Protein AF-A0AAD5QBI1-F1 (afdb_monomer_lite)

Sequence (153 aa):
MKHKTRALSHPTPSTLSFKELQRLNAMKMEIFGFAGWLTSTVLYVLFIMWAYLPDSTLRAYGFTYLPSKHWAVAVPAMIVMSYLFSIVVYKALNLRWTPAFDSYATVWDNDSVFLDQEQAVDAHAGVATPPISDIPLPRVNRRLFGCRSPCSH

Structure (mmCIF, N/CA/C/O backbone):
data_AF-A0AAD5QBI1-F1
#
_entry.id   AF-A0AAD5QBI1-F1
#
loop_
_atom_site.group_PDB
_atom_site.id
_atom_site.type_symbol
_atom_site.label_atom_id
_atom_site.label_alt_id
_atom_site.label_comp_id
_atom_site.label_asym_id
_atom_site.label_entity_id
_atom_site.label_seq_id
_atom_site.pdbx_PDB_ins_code
_atom_site.Cartn_x
_atom_site.Cartn_y
_atom_site.Cartn_z
_atom_site.occupancy
_atom_site.B_iso_or_equiv
_atom_site.auth_seq_id
_atom_site.auth_comp_id
_atom_site.auth_asym_id
_atom_site.auth_atom_id
_atom_site.pdbx_PDB_model_num
ATOM 1 N N . MET A 1 1 ? 49.931 53.495 13.045 1.00 42.06 1 MET A N 1
ATOM 2 C CA . MET A 1 1 ? 48.786 52.724 13.582 1.00 42.06 1 MET A CA 1
ATOM 3 C C . MET A 1 1 ? 48.025 52.093 12.423 1.00 42.06 1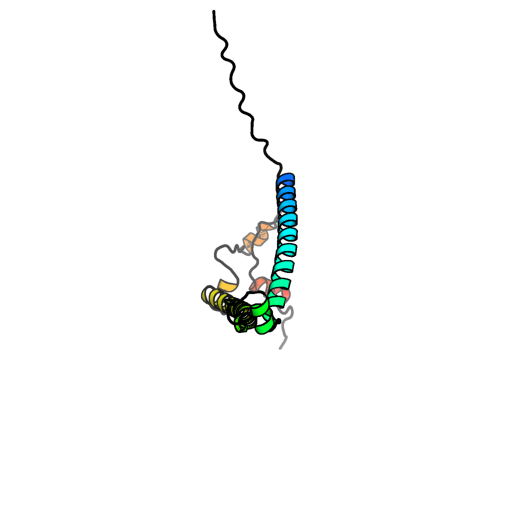 MET A C 1
ATOM 5 O O . MET A 1 1 ? 47.445 52.827 11.638 1.00 42.06 1 MET A O 1
ATOM 9 N N . LYS A 1 2 ? 48.066 50.765 12.259 1.00 42.66 2 LYS A N 1
ATOM 10 C CA . LYS A 1 2 ? 47.208 50.034 11.309 1.00 42.66 2 LYS A CA 1
ATOM 11 C C . LYS A 1 2 ? 46.400 49.016 12.113 1.00 42.66 2 LYS A C 1
ATOM 13 O O . LYS A 1 2 ? 46.981 48.114 12.710 1.00 42.66 2 LYS A O 1
ATOM 18 N N . HIS A 1 3 ? 45.086 49.218 12.187 1.00 46.69 3 HIS A N 1
ATOM 19 C CA . HIS A 1 3 ? 44.164 48.313 12.869 1.00 46.69 3 HIS A CA 1
ATOM 20 C C . HIS A 1 3 ? 44.079 46.989 12.103 1.00 46.69 3 HIS A C 1
ATOM 22 O O . HIS A 1 3 ? 43.783 46.969 10.910 1.00 46.69 3 HIS A O 1
ATOM 28 N N . LYS A 1 4 ? 44.358 45.880 12.795 1.00 51.81 4 LYS A N 1
ATOM 29 C CA . LYS A 1 4 ? 44.202 44.520 12.275 1.00 51.81 4 LYS A CA 1
ATOM 30 C C . LYS A 1 4 ? 42.775 44.060 12.564 1.00 51.81 4 LYS A C 1
ATOM 32 O O . LYS A 1 4 ? 42.469 43.643 13.678 1.00 51.81 4 LYS A O 1
ATOM 37 N N . THR A 1 5 ? 41.898 44.170 11.574 1.00 58.62 5 THR A N 1
ATOM 38 C CA . THR A 1 5 ? 40.524 43.661 11.639 1.00 58.62 5 THR A CA 1
ATOM 39 C C . THR A 1 5 ? 40.562 42.131 11.665 1.00 58.62 5 THR A C 1
ATOM 41 O O . THR A 1 5 ? 41.054 41.496 10.733 1.00 58.62 5 THR A O 1
ATOM 44 N N . ARG A 1 6 ? 40.102 41.528 12.765 1.00 55.28 6 ARG A N 1
ATOM 45 C CA . ARG A 1 6 ? 40.025 40.072 12.948 1.00 55.28 6 ARG A CA 1
ATOM 46 C C . ARG A 1 6 ? 38.817 39.553 12.164 1.00 55.28 6 ARG A C 1
ATOM 48 O O . ARG A 1 6 ? 37.687 39.873 12.513 1.00 55.28 6 ARG A O 1
ATOM 55 N N . ALA A 1 7 ? 39.060 38.794 11.097 1.00 57.91 7 ALA A N 1
ATOM 56 C CA . ALA A 1 7 ? 38.004 38.150 10.322 1.00 57.91 7 ALA A CA 1
ATOM 57 C C . ALA A 1 7 ? 37.248 37.131 11.195 1.00 57.91 7 ALA A C 1
ATOM 59 O O . ALA A 1 7 ? 37.865 36.307 11.873 1.00 57.91 7 ALA A O 1
ATOM 60 N N . LEU A 1 8 ? 35.917 37.221 11.189 1.00 53.59 8 LEU A N 1
ATOM 61 C CA . LEU A 1 8 ? 35.012 36.292 11.858 1.00 53.59 8 LEU A CA 1
ATOM 62 C C . LEU A 1 8 ? 35.053 34.962 11.088 1.00 53.59 8 LEU A C 1
ATOM 64 O O . LEU A 1 8 ? 34.621 34.896 9.938 1.00 53.59 8 LEU A O 1
ATOM 68 N N . SER A 1 9 ? 35.618 33.910 11.678 1.00 58.38 9 SER A N 1
ATOM 69 C CA . SER A 1 9 ? 35.606 32.577 11.073 1.00 58.38 9 SER A CA 1
ATOM 70 C C . SER 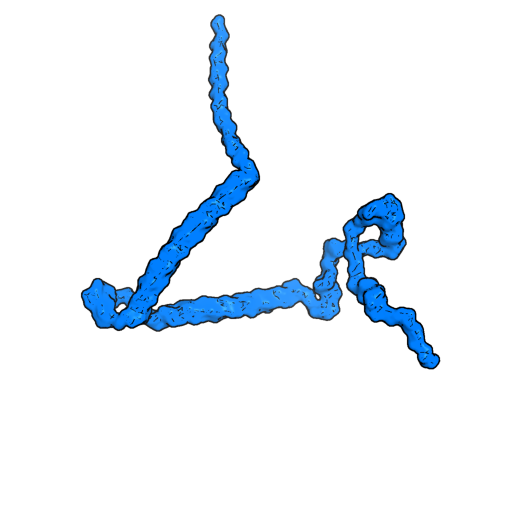A 1 9 ? 34.179 32.032 11.105 1.00 58.38 9 SER A C 1
ATOM 72 O O . SER A 1 9 ? 33.671 31.702 12.177 1.00 58.38 9 SER A O 1
ATOM 74 N N . HIS A 1 10 ? 33.529 31.955 9.946 1.00 62.47 10 HIS A N 1
ATOM 75 C CA . HIS A 1 10 ? 32.255 31.256 9.814 1.00 62.47 10 HIS A CA 1
ATOM 76 C C . HIS A 1 10 ? 32.464 29.764 10.133 1.00 62.47 10 HIS A C 1
ATOM 78 O O . HIS A 1 10 ? 33.358 29.154 9.541 1.00 62.47 10 HIS A O 1
ATOM 84 N N . PRO A 1 11 ? 31.677 29.154 11.037 1.00 62.69 11 PRO A N 1
ATOM 85 C CA . PRO A 1 11 ? 31.710 27.711 11.227 1.00 62.69 11 PRO A CA 1
ATOM 86 C C . PRO A 1 11 ? 31.238 27.038 9.935 1.00 62.69 11 PRO A C 1
ATOM 88 O O . PRO A 1 11 ? 30.115 27.257 9.479 1.00 62.69 11 PRO A O 1
ATOM 91 N N . THR A 1 12 ? 32.116 26.255 9.312 1.00 62.31 12 THR A N 1
ATOM 92 C CA . THR A 1 12 ? 31.771 25.419 8.160 1.00 62.31 12 THR A CA 1
ATOM 93 C C . THR A 1 12 ? 30.785 24.348 8.637 1.00 62.31 12 THR A C 1
ATOM 95 O O . THR A 1 12 ? 31.101 23.654 9.607 1.00 62.31 12 THR A O 1
ATOM 98 N N . PRO A 1 13 ? 29.596 24.199 8.026 1.00 63.75 13 PRO A N 1
ATOM 99 C CA . PRO A 1 13 ? 28.692 23.118 8.393 1.00 63.75 13 PRO A CA 1
ATOM 100 C C . PRO A 1 13 ? 29.395 21.787 8.116 1.00 63.75 13 PRO A C 1
ATOM 102 O O . PRO A 1 13 ? 29.876 21.552 7.008 1.00 63.75 13 PRO A O 1
ATOM 105 N N . SER A 1 14 ? 29.492 20.933 9.134 1.00 71.88 14 SER A N 1
ATOM 106 C CA . SER A 1 14 ? 30.031 19.584 8.995 1.00 71.88 14 SER A CA 1
ATOM 107 C C . SER A 1 14 ? 29.169 18.803 8.003 1.00 71.88 14 SER A C 1
ATOM 109 O O . SER A 1 14 ? 28.009 18.486 8.266 1.00 71.88 14 SER A O 1
ATOM 111 N N . THR A 1 15 ? 29.725 18.513 6.830 1.00 76.75 15 THR A N 1
ATOM 112 C CA . THR A 1 15 ? 29.101 17.662 5.820 1.00 76.75 15 THR A CA 1
ATOM 113 C C . THR A 1 15 ? 29.067 16.226 6.340 1.00 76.75 15 THR A C 1
ATOM 115 O O . THR A 1 15 ? 30.078 15.527 6.347 1.00 76.75 15 THR A O 1
ATOM 118 N N . LEU A 1 16 ? 27.899 15.791 6.823 1.00 78.75 16 LEU A N 1
ATOM 119 C CA . LEU A 1 16 ? 27.667 14.409 7.253 1.00 78.75 16 LEU A CA 1
ATOM 120 C C . LEU A 1 16 ? 27.980 13.441 6.103 1.00 78.75 16 LEU A C 1
ATOM 122 O O . LEU A 1 16 ? 27.522 13.632 4.974 1.00 78.75 16 LEU A O 1
ATOM 126 N N . SER A 1 17 ? 28.740 12.383 6.392 1.00 90.50 17 SER A N 1
ATOM 127 C CA . SER A 1 17 ? 29.075 11.352 5.402 1.00 90.50 17 SER A CA 1
ATOM 128 C C . SER A 1 17 ? 27.825 10.574 4.973 1.00 90.50 17 SER A C 1
ATOM 130 O O . SER A 1 17 ? 26.915 10.362 5.775 1.00 90.50 17 SER A O 1
ATOM 132 N N . PHE A 1 18 ? 27.787 10.067 3.734 1.00 88.56 18 PHE A N 1
ATOM 133 C CA . PHE A 1 18 ? 26.673 9.256 3.213 1.00 88.56 18 PHE A CA 1
ATOM 134 C C . PHE A 1 18 ? 26.277 8.109 4.162 1.00 88.56 18 PHE A C 1
ATOM 136 O O . PHE A 1 18 ? 25.096 7.867 4.405 1.00 88.56 18 PHE A O 1
ATOM 143 N N . LYS A 1 19 ? 27.267 7.448 4.778 1.00 90.94 19 LYS A N 1
ATOM 144 C CA . LYS A 1 19 ? 27.036 6.365 5.748 1.00 90.94 19 LYS A CA 1
ATOM 145 C C . LYS A 1 19 ? 26.344 6.854 7.021 1.00 90.94 19 LYS A C 1
ATOM 147 O O . LYS A 1 19 ? 25.531 6.130 7.591 1.00 90.94 19 LYS A O 1
ATOM 152 N N . GLU A 1 20 ? 26.658 8.065 7.466 1.00 92.00 20 GLU A N 1
ATOM 153 C CA . GLU A 1 20 ? 26.012 8.682 8.624 1.00 92.00 20 GLU A CA 1
ATOM 154 C C . GLU A 1 20 ? 24.591 9.126 8.295 1.00 92.00 20 GLU A C 1
ATOM 156 O O . GLU A 1 20 ? 23.694 8.868 9.090 1.00 92.00 20 GLU A O 1
ATOM 161 N N . LEU A 1 21 ? 24.349 9.681 7.103 1.00 90.12 21 LEU A N 1
ATOM 162 C CA . LEU A 1 21 ? 22.996 9.991 6.628 1.00 90.12 21 LEU A CA 1
ATOM 163 C C . LEU A 1 21 ? 22.127 8.733 6.552 1.00 90.12 21 LEU A C 1
ATOM 165 O O . LEU A 1 21 ? 20.989 8.737 7.019 1.00 90.12 21 LEU A O 1
ATOM 169 N N . GLN A 1 22 ? 22.672 7.638 6.022 1.00 92.38 22 GLN A N 1
ATOM 170 C CA . GLN A 1 22 ? 21.951 6.373 5.928 1.00 92.38 22 GLN A CA 1
ATOM 171 C C . GLN A 1 22 ? 21.630 5.800 7.316 1.00 92.38 22 GLN A C 1
ATOM 173 O O . GLN A 1 22 ? 20.507 5.361 7.548 1.00 92.38 22 GLN A O 1
ATOM 178 N N . ARG A 1 23 ? 22.578 5.857 8.263 1.00 92.62 23 ARG A N 1
ATOM 179 C CA . ARG A 1 23 ? 22.354 5.454 9.664 1.00 92.62 23 ARG A CA 1
ATOM 180 C C . ARG A 1 23 ? 21.336 6.340 10.370 1.00 92.62 23 ARG A C 1
ATOM 182 O O . ARG A 1 23 ? 20.493 5.829 11.097 1.00 92.62 23 ARG A O 1
ATOM 189 N N . LEU A 1 24 ? 21.394 7.647 10.138 1.00 91.69 24 LEU A N 1
ATOM 190 C CA . LEU A 1 24 ? 20.455 8.601 10.711 1.00 91.69 24 LEU A CA 1
ATOM 191 C C . LEU A 1 24 ? 19.037 8.346 10.191 1.00 91.69 24 LEU A C 1
ATOM 193 O O . LEU A 1 24 ? 18.089 8.352 10.970 1.00 91.69 24 LEU A O 1
ATOM 197 N N . ASN A 1 25 ? 18.890 8.093 8.890 1.00 92.44 25 ASN A N 1
ATOM 198 C CA . ASN A 1 25 ? 17.605 7.741 8.295 1.00 92.44 25 ASN A CA 1
ATOM 199 C C . ASN A 1 25 ? 17.096 6.400 8.831 1.00 92.44 25 ASN A C 1
ATOM 201 O O . ASN A 1 25 ? 15.936 6.325 9.219 1.00 92.44 25 ASN A O 1
ATOM 205 N N . ALA A 1 26 ? 17.951 5.380 8.930 1.00 92.44 26 ALA A N 1
ATOM 206 C CA . ALA A 1 26 ? 17.583 4.088 9.507 1.00 92.44 26 ALA A CA 1
ATOM 207 C C . ALA A 1 26 ? 17.085 4.231 10.955 1.00 92.44 26 ALA A C 1
ATOM 209 O O . ALA A 1 26 ? 15.968 3.824 11.259 1.00 92.44 26 ALA A O 1
ATOM 210 N N . MET A 1 27 ? 17.846 4.920 11.812 1.00 93.50 27 MET A N 1
ATOM 211 C CA . MET A 1 27 ? 17.463 5.179 13.203 1.00 93.50 27 MET A CA 1
ATOM 212 C C . MET A 1 27 ? 16.131 5.937 13.303 1.00 93.50 27 MET A C 1
ATOM 214 O O . MET A 1 27 ? 15.275 5.592 14.115 1.00 93.50 27 MET A O 1
ATOM 218 N N . LYS A 1 28 ? 15.923 6.966 12.469 1.00 92.31 28 LYS A N 1
ATOM 219 C CA . LYS A 1 28 ? 14.649 7.700 12.423 1.00 92.31 28 LYS A CA 1
ATOM 220 C C . LYS A 1 28 ? 13.491 6.772 12.064 1.00 92.31 28 LYS A C 1
ATOM 222 O O . LYS A 1 28 ? 12.476 6.784 12.755 1.00 92.31 28 LYS A O 1
ATOM 227 N N . MET A 1 29 ? 13.644 5.967 11.013 1.00 94.19 29 MET A N 1
ATOM 228 C CA . MET A 1 29 ? 12.613 5.025 10.573 1.00 94.19 29 MET A CA 1
ATOM 229 C C . MET A 1 29 ? 12.280 3.992 11.655 1.00 94.19 29 MET A C 1
ATOM 231 O O . MET A 1 29 ? 11.106 3.693 11.850 1.00 94.19 29 MET A O 1
ATOM 235 N N . GLU A 1 30 ? 13.274 3.499 12.398 1.00 95.06 30 GLU A N 1
ATOM 236 C CA . GLU A 1 30 ? 13.066 2.572 13.519 1.00 95.06 30 GLU A CA 1
ATOM 237 C C . GLU A 1 30 ? 12.229 3.201 14.641 1.00 95.06 30 GLU A C 1
ATOM 239 O O . GLU A 1 30 ? 11.261 2.600 15.109 1.00 95.06 30 GLU A O 1
ATOM 244 N N . ILE A 1 31 ? 12.548 4.436 15.035 1.00 96.12 31 ILE A N 1
ATOM 245 C CA . ILE A 1 31 ? 11.837 5.146 16.109 1.00 96.12 31 ILE A CA 1
ATOM 246 C C . ILE A 1 31 ? 10.396 5.458 15.698 1.00 96.12 31 ILE A C 1
ATOM 248 O O . ILE A 1 31 ? 9.468 5.206 16.468 1.00 96.12 31 ILE A O 1
ATOM 252 N N . PHE A 1 32 ? 10.187 5.971 14.482 1.00 96.19 32 PHE A N 1
ATOM 253 C CA . PHE A 1 32 ? 8.840 6.240 13.973 1.00 96.19 32 PHE A CA 1
ATOM 254 C C . PHE A 1 32 ? 8.042 4.955 13.757 1.00 96.19 32 PHE A C 1
ATOM 256 O O . PHE A 1 32 ? 6.845 4.936 14.034 1.00 96.19 32 PHE A O 1
ATOM 263 N N . GLY A 1 33 ? 8.694 3.873 13.327 1.00 95.94 33 GLY A N 1
ATOM 264 C CA . GLY A 1 33 ? 8.081 2.555 13.207 1.00 95.94 33 GLY A CA 1
ATOM 265 C C . GLY A 1 33 ? 7.594 2.028 14.555 1.00 95.94 33 GLY A C 1
ATOM 266 O O . GLY A 1 33 ? 6.435 1.633 14.673 1.00 95.94 33 GLY A O 1
ATOM 267 N N . PHE A 1 34 ? 8.432 2.093 15.594 1.00 95.88 34 PHE A N 1
ATOM 268 C CA . PHE A 1 34 ? 8.060 1.667 16.946 1.00 95.88 34 PHE A CA 1
ATOM 269 C C . PHE A 1 34 ? 6.944 2.531 17.546 1.00 95.88 34 PHE A C 1
ATOM 271 O O . PHE A 1 34 ? 5.950 2.004 18.049 1.00 95.88 34 PHE A O 1
ATOM 278 N N . ALA A 1 35 ? 7.067 3.858 17.451 1.00 97.25 35 ALA A N 1
ATOM 279 C CA . ALA A 1 35 ? 6.043 4.781 17.935 1.00 97.25 35 ALA A CA 1
ATOM 280 C C . ALA A 1 35 ? 4.710 4.584 17.195 1.00 97.25 35 ALA A C 1
ATOM 282 O O . ALA A 1 35 ? 3.646 4.560 17.817 1.00 97.25 35 ALA A O 1
ATOM 283 N N . GLY A 1 36 ? 4.769 4.389 15.875 1.00 96.88 36 GLY A N 1
ATOM 284 C CA . GLY A 1 36 ? 3.616 4.086 15.035 1.00 96.88 36 GLY A CA 1
ATOM 285 C C . GLY A 1 36 ? 2.963 2.759 15.409 1.00 96.88 36 GLY A C 1
ATOM 286 O O . GLY A 1 36 ? 1.742 2.707 15.536 1.00 96.88 36 GLY A O 1
ATOM 287 N N . TRP A 1 37 ? 3.747 1.709 15.660 1.00 97.56 37 TRP A N 1
ATOM 288 C CA . TRP A 1 37 ? 3.244 0.410 16.111 1.00 97.56 37 TRP A CA 1
ATOM 289 C C . TRP A 1 37 ? 2.530 0.503 17.464 1.00 97.56 37 TRP A C 1
ATOM 291 O O . TRP A 1 37 ? 1.403 0.018 17.594 1.00 97.56 37 TRP A O 1
ATOM 301 N N . LEU A 1 38 ? 3.130 1.176 18.450 1.00 97.88 38 LEU A N 1
ATOM 302 C CA . LEU A 1 38 ? 2.524 1.350 19.771 1.00 97.88 38 LEU A CA 1
ATOM 303 C C . LEU A 1 38 ? 1.223 2.160 19.681 1.00 97.88 38 LEU A C 1
ATOM 305 O O . LEU A 1 38 ? 0.189 1.741 20.200 1.00 97.88 38 LEU A O 1
ATOM 309 N N . THR A 1 39 ? 1.256 3.280 18.955 1.00 97.88 39 THR A N 1
ATOM 310 C CA . THR A 1 39 ? 0.086 4.147 18.746 1.00 97.88 39 THR A CA 1
ATOM 311 C C . THR A 1 39 ? -1.031 3.401 18.018 1.00 97.88 39 THR A C 1
ATOM 313 O O . THR A 1 39 ? -2.181 3.438 18.449 1.00 97.88 39 THR A O 1
ATOM 316 N N . SER A 1 40 ? -0.697 2.663 16.956 1.00 96.94 40 SER A N 1
ATOM 317 C CA . SER A 1 40 ? -1.664 1.864 16.194 1.00 96.94 40 SER A CA 1
ATOM 318 C C . SER A 1 40 ? -2.283 0.769 17.054 1.00 96.94 40 SER A C 1
ATOM 320 O O . SER A 1 40 ? -3.487 0.553 16.983 1.00 96.94 40 SER A O 1
ATOM 322 N N . THR A 1 41 ? -1.490 0.118 17.907 1.00 97.19 41 THR A N 1
ATOM 323 C CA . THR A 1 41 ? -1.976 -0.930 18.813 1.00 97.19 41 THR A CA 1
ATOM 324 C C . THR A 1 41 ? -2.966 -0.365 19.830 1.00 97.19 41 THR A C 1
ATOM 326 O O . THR A 1 41 ? -4.050 -0.919 19.999 1.00 97.19 41 THR A O 1
ATOM 329 N N . VAL A 1 42 ? -2.645 0.765 20.467 1.00 97.75 42 VAL A N 1
ATOM 330 C CA . VAL A 1 42 ? -3.545 1.420 21.430 1.00 97.75 42 VAL A CA 1
ATOM 331 C C . VAL A 1 42 ? -4.843 1.864 20.753 1.00 97.75 42 VAL A C 1
ATOM 333 O O . VAL A 1 42 ? -5.927 1.558 21.247 1.00 97.75 42 VAL A O 1
ATOM 336 N N . LEU A 1 43 ? -4.752 2.530 19.598 1.00 95.75 43 LEU A N 1
ATOM 337 C CA . LEU A 1 43 ? -5.927 2.957 18.835 1.00 95.75 43 LEU A CA 1
ATOM 338 C C . LEU A 1 43 ? -6.782 1.771 18.384 1.00 95.75 43 LEU A C 1
ATOM 340 O O . LEU A 1 43 ? -8.005 1.840 18.465 1.00 95.75 43 LEU A O 1
ATOM 344 N N . TYR A 1 44 ? -6.157 0.677 17.951 1.00 93.56 44 TYR A N 1
ATOM 345 C CA . TYR A 1 44 ? -6.857 -0.537 17.548 1.00 93.56 44 TYR A CA 1
ATOM 346 C C . TYR A 1 44 ? -7.624 -1.164 18.714 1.00 93.56 44 TYR A C 1
ATOM 348 O O . TYR A 1 44 ? -8.797 -1.498 18.572 1.00 93.56 44 TYR A O 1
ATOM 356 N N . VAL A 1 45 ? -7.005 -1.263 19.891 1.00 95.81 45 VAL A N 1
ATOM 357 C CA . VAL A 1 45 ? -7.669 -1.776 21.095 1.00 95.81 45 VAL A CA 1
ATOM 358 C C . VAL A 1 45 ? -8.863 -0.897 21.480 1.00 95.81 45 VAL A C 1
ATOM 360 O O . VAL A 1 45 ? -9.951 -1.423 21.714 1.00 95.81 45 VAL A O 1
ATOM 363 N N . LEU A 1 46 ? -8.702 0.430 21.477 1.00 92.44 46 LEU A N 1
ATOM 364 C CA . LEU A 1 46 ? -9.796 1.370 21.747 1.00 92.44 46 LEU A CA 1
ATOM 365 C C . LEU A 1 46 ? -10.921 1.264 20.708 1.00 92.44 46 LEU A C 1
ATOM 367 O O . LEU A 1 46 ? -12.098 1.298 21.067 1.00 92.44 46 LEU A O 1
ATOM 371 N N . PHE A 1 47 ? -10.572 1.092 19.433 1.00 91.12 47 PHE A N 1
ATOM 372 C CA . PHE A 1 47 ? -11.531 0.896 18.349 1.00 91.12 47 PHE A CA 1
ATOM 373 C C . PHE A 1 47 ? -12.349 -0.386 18.536 1.00 91.12 47 PHE A C 1
ATOM 375 O O . PHE A 1 47 ? -13.572 -0.349 18.424 1.00 91.12 47 PHE A O 1
ATOM 382 N N . ILE A 1 48 ? -11.699 -1.504 18.872 1.00 91.88 48 ILE A N 1
ATOM 383 C CA . ILE A 1 48 ? -12.372 -2.779 19.150 1.00 91.88 48 ILE A CA 1
ATOM 384 C C . ILE A 1 48 ? -13.268 -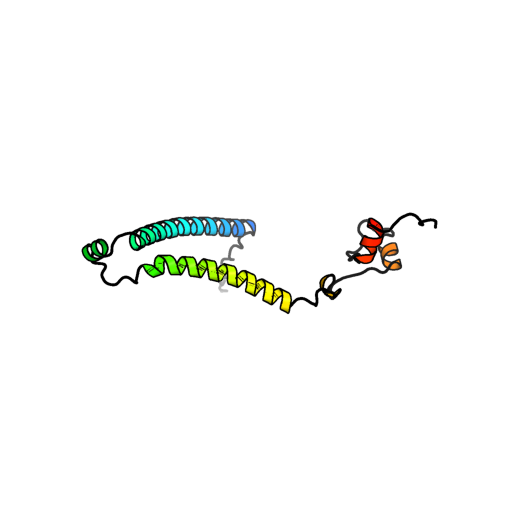2.650 20.386 1.00 91.88 48 ILE A C 1
ATOM 386 O O . ILE A 1 48 ? -14.431 -3.046 20.335 1.00 91.88 48 ILE A O 1
ATOM 390 N N . MET A 1 49 ? -12.786 -2.038 21.471 1.00 90.88 49 MET A N 1
ATOM 391 C CA . MET A 1 49 ? -13.622 -1.776 22.648 1.00 90.88 49 MET A CA 1
ATOM 392 C C . MET A 1 49 ? -14.878 -0.988 22.265 1.00 90.88 49 MET A C 1
ATOM 394 O O . MET A 1 49 ? -15.984 -1.410 22.583 1.00 90.88 49 MET A O 1
ATOM 398 N N . TRP A 1 50 ? -14.733 0.110 21.525 1.00 90.50 50 TRP A N 1
ATOM 399 C CA . TRP A 1 50 ? -15.869 0.899 21.056 1.00 90.50 50 TRP A CA 1
ATOM 400 C C . TRP A 1 50 ? -16.831 0.105 20.153 1.00 90.50 50 TRP A C 1
ATOM 402 O O . TRP A 1 50 ? -18.049 0.203 20.316 1.00 90.50 50 TRP A O 1
ATOM 412 N N . ALA A 1 51 ? -16.304 -0.693 19.221 1.00 91.06 51 ALA A N 1
ATOM 413 C CA . ALA A 1 51 ? -17.103 -1.439 18.253 1.00 91.06 51 ALA A CA 1
ATOM 414 C C . ALA A 1 51 ? -17.952 -2.544 18.906 1.00 91.06 51 ALA A C 1
ATOM 416 O O . ALA A 1 51 ? -19.099 -2.743 18.503 1.00 91.06 51 ALA A O 1
ATOM 417 N N . TYR A 1 52 ? -17.415 -3.241 19.916 1.00 89.75 52 TYR A N 1
ATOM 418 C CA . TYR A 1 52 ? -18.070 -4.401 20.534 1.00 89.75 52 TYR A CA 1
ATOM 419 C C . TYR A 1 52 ? -18.812 -4.102 21.843 1.00 89.75 52 TYR A C 1
ATOM 421 O O . TYR A 1 52 ? -19.753 -4.826 22.170 1.00 89.75 52 TYR A O 1
ATOM 429 N N . LEU A 1 53 ? -18.444 -3.069 22.610 1.00 89.94 53 LEU A N 1
ATOM 430 C CA . LEU A 1 53 ? -19.175 -2.739 23.841 1.00 89.94 53 LEU A CA 1
ATOM 431 C C . LEU A 1 53 ? -20.595 -2.261 23.510 1.00 89.94 53 LEU A C 1
ATOM 433 O O . LEU A 1 53 ? -20.745 -1.434 22.617 1.00 89.94 53 LEU A O 1
ATOM 437 N N . PRO A 1 54 ? -21.644 -2.684 24.235 1.00 87.56 54 PRO A N 1
ATOM 438 C CA . PRO A 1 54 ? -23.018 -2.247 23.982 1.00 87.56 54 PRO A CA 1
ATOM 439 C C . PRO A 1 54 ? -23.224 -0.757 24.303 1.00 87.56 54 PRO A C 1
ATOM 441 O O . PRO A 1 54 ? -22.557 -0.189 25.168 1.00 87.56 54 PRO A O 1
ATOM 444 N N . ASP A 1 55 ? -24.177 -0.114 23.616 1.00 86.19 55 ASP A N 1
ATOM 445 C CA . ASP A 1 55 ? -24.413 1.338 23.744 1.00 86.19 55 ASP A CA 1
ATOM 446 C C . ASP A 1 55 ? -24.833 1.752 25.159 1.00 86.19 55 ASP A C 1
ATOM 448 O O . ASP A 1 55 ? -24.541 2.866 25.587 1.00 86.19 55 ASP A O 1
ATOM 452 N N . SER A 1 56 ? -25.500 0.863 25.898 1.00 85.88 56 SER A N 1
ATOM 453 C CA . SER A 1 56 ? -25.884 1.091 27.295 1.00 85.88 56 SER A CA 1
ATOM 454 C C . SER A 1 56 ? -24.666 1.334 28.185 1.00 85.88 56 SER A C 1
ATOM 456 O O . SER A 1 56 ? -24.654 2.291 28.958 1.00 85.88 56 SER A O 1
ATOM 458 N N . THR A 1 57 ? -23.618 0.522 28.030 1.00 86.88 57 THR A N 1
ATOM 459 C CA . THR A 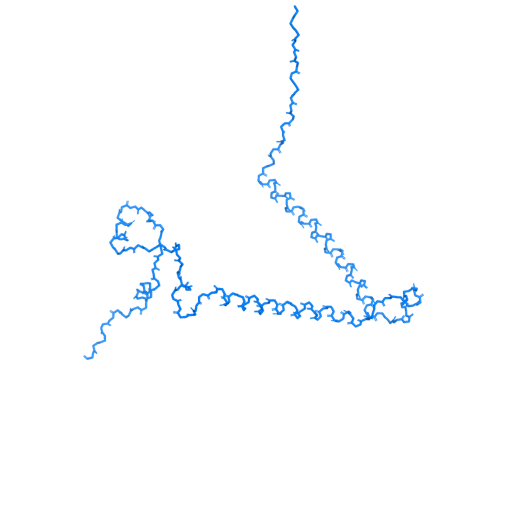1 57 ? -22.362 0.666 28.772 1.00 86.88 57 THR A CA 1
ATOM 460 C C . THR A 1 57 ? -21.655 1.964 28.396 1.00 86.88 57 THR A C 1
ATOM 462 O O . THR A 1 57 ? -21.228 2.699 29.280 1.00 86.88 57 THR A O 1
ATOM 465 N N . LEU A 1 58 ? -21.583 2.306 27.105 1.00 87.44 58 LEU A N 1
ATOM 466 C CA . LEU A 1 58 ? -20.956 3.560 26.663 1.00 87.44 58 LEU A CA 1
ATOM 467 C C . LEU A 1 58 ? -21.674 4.790 27.224 1.00 87.44 58 LEU A C 1
ATOM 469 O O . LEU A 1 58 ? -21.025 5.712 27.719 1.00 87.44 58 LEU A O 1
ATOM 473 N N . ARG A 1 59 ? -23.011 4.781 27.206 1.00 87.12 59 ARG A N 1
ATOM 474 C CA . ARG A 1 59 ? -23.830 5.857 27.777 1.00 87.12 59 ARG A CA 1
ATOM 475 C C . ARG A 1 59 ? -23.621 5.997 29.283 1.00 87.12 59 ARG A C 1
ATOM 477 O O . ARG A 1 59 ? -23.577 7.125 29.761 1.00 87.12 59 ARG A O 1
ATOM 484 N N . ALA A 1 60 ? -23.437 4.893 30.013 1.00 89.38 60 ALA A N 1
ATOM 485 C CA . ALA A 1 60 ? -23.133 4.924 31.446 1.00 89.38 60 ALA A CA 1
ATOM 486 C C . ALA A 1 60 ? -21.782 5.598 31.754 1.00 89.38 60 ALA A C 1
ATOM 488 O O . ALA A 1 60 ? -21.663 6.294 32.757 1.00 89.38 60 ALA A O 1
ATOM 489 N N . TYR A 1 61 ? -20.793 5.462 30.865 1.00 88.12 61 TYR A N 1
ATOM 490 C CA . TYR A 1 61 ? -19.509 6.173 30.949 1.00 88.12 61 TYR A CA 1
ATOM 491 C C . TYR A 1 61 ? -19.557 7.621 30.420 1.00 88.12 61 TYR A C 1
ATOM 493 O O . TYR A 1 61 ? -18.536 8.303 30.420 1.00 88.12 61 TYR A O 1
ATOM 501 N N . GLY A 1 62 ? -20.722 8.110 29.977 1.00 87.50 62 GLY A N 1
ATOM 502 C CA . GLY A 1 62 ? -20.899 9.477 29.470 1.00 87.50 62 GLY A CA 1
ATOM 503 C C . GLY A 1 62 ? -20.651 9.649 27.967 1.00 87.50 62 GLY A C 1
ATOM 504 O O . GLY A 1 62 ? -20.701 10.768 27.460 1.00 87.50 62 GLY A O 1
ATOM 505 N N . PHE A 1 63 ? -20.433 8.564 27.221 1.00 84.00 63 PHE A N 1
ATOM 506 C CA . PHE A 1 63 ? -20.244 8.601 25.771 1.00 84.00 63 PHE A CA 1
ATOM 507 C C . PHE A 1 63 ? -21.589 8.520 25.033 1.00 84.00 63 PHE A C 1
ATOM 509 O O . PHE A 1 63 ? -22.059 7.441 24.675 1.00 84.00 63 PHE A O 1
ATOM 516 N N . THR A 1 64 ? -22.228 9.669 24.803 1.00 81.88 64 THR A N 1
ATOM 517 C CA . THR A 1 64 ? -23.588 9.748 24.229 1.00 81.88 64 THR A CA 1
ATOM 518 C C . THR A 1 64 ? -23.647 10.099 22.739 1.00 81.88 64 THR A C 1
ATOM 520 O O . THR A 1 64 ? -24.663 9.818 22.107 1.00 81.88 64 THR A O 1
ATOM 523 N N . TYR A 1 65 ? -22.575 10.655 22.163 1.00 81.62 65 TYR A N 1
ATOM 524 C CA . TYR A 1 65 ? -22.560 11.205 20.795 1.00 81.62 65 TYR A CA 1
ATOM 525 C C . TYR A 1 65 ? -21.535 10.542 19.856 1.00 81.62 65 TYR A C 1
ATOM 527 O O . TYR A 1 65 ? -20.990 11.201 18.971 1.00 81.62 65 TYR A O 1
ATOM 535 N N . LEU A 1 66 ? -21.236 9.249 20.034 1.00 84.06 66 LEU A N 1
ATOM 536 C CA . LEU A 1 66 ? -20.387 8.539 19.069 1.00 84.06 66 LEU A CA 1
ATOM 537 C C . LEU A 1 66 ? -21.139 8.196 17.773 1.00 84.06 66 LEU A C 1
ATOM 539 O O . LEU A 1 66 ? -22.361 8.025 17.793 1.00 84.06 66 LEU A O 1
ATOM 543 N N . PRO A 1 67 ? -20.418 8.086 16.639 1.00 85.00 67 PRO A N 1
ATOM 544 C CA . PRO A 1 67 ? -21.015 7.680 15.374 1.00 85.00 67 PRO A CA 1
ATOM 545 C C . PRO A 1 67 ? -21.624 6.276 15.475 1.00 85.00 67 PRO A C 1
ATOM 547 O O . PRO A 1 67 ? -21.265 5.479 16.339 1.00 85.00 67 PRO A O 1
ATOM 550 N N . SER A 1 68 ? -22.545 5.947 14.568 1.00 87.25 68 SER A N 1
ATOM 551 C CA . SER A 1 68 ? -23.159 4.615 14.548 1.00 87.25 68 SER A CA 1
ATOM 552 C C . SER A 1 68 ? -22.116 3.514 14.303 1.00 87.25 68 SER A C 1
ATOM 554 O O . SER A 1 68 ? -21.308 3.596 13.371 1.00 87.25 68 SER A O 1
ATOM 556 N N . LYS A 1 69 ? -22.184 2.434 15.090 1.00 89.38 69 LYS A N 1
ATOM 557 C CA . LYS A 1 69 ? -21.254 1.290 15.051 1.00 89.38 69 LYS A CA 1
ATOM 558 C C . LYS A 1 69 ? -21.147 0.585 13.708 1.00 89.38 69 LYS A C 1
ATOM 560 O O . LYS A 1 69 ? -20.145 -0.074 13.461 1.00 89.38 69 LYS A O 1
ATOM 565 N N . HIS A 1 70 ? -22.113 0.756 12.806 1.00 90.25 70 HIS A N 1
ATOM 566 C CA . HIS A 1 70 ? -22.010 0.217 11.445 1.00 90.25 70 HIS A CA 1
ATOM 567 C C . HIS A 1 70 ? -20.745 0.689 10.703 1.00 90.25 70 HIS A C 1
ATOM 569 O O . HIS A 1 70 ? -20.221 -0.032 9.853 1.00 90.25 70 HIS A O 1
ATOM 575 N N . TRP A 1 71 ? -20.190 1.848 11.081 1.00 90.19 71 TRP A N 1
ATOM 576 C CA . TRP A 1 71 ? -18.950 2.371 10.521 1.00 90.19 71 TRP A CA 1
ATOM 577 C C . TRP A 1 71 ? -17.752 1.488 10.871 1.00 90.19 71 TRP A C 1
ATOM 579 O O . TRP A 1 71 ? -16.812 1.422 10.083 1.00 90.19 71 TRP A O 1
ATOM 589 N N . ALA A 1 72 ? -17.803 0.752 11.987 1.00 91.94 72 ALA A N 1
ATOM 590 C CA . ALA A 1 72 ? -16.751 -0.183 12.370 1.00 91.94 72 ALA A CA 1
ATOM 591 C C . ALA A 1 72 ? -16.559 -1.305 11.337 1.00 91.94 72 ALA A C 1
ATOM 593 O O . ALA A 1 72 ? -15.444 -1.785 11.166 1.00 91.94 72 ALA A O 1
ATOM 594 N N . VAL A 1 73 ? -17.623 -1.689 10.624 1.00 91.62 73 VAL A N 1
ATOM 595 C CA . VAL A 1 73 ? -17.577 -2.686 9.540 1.00 91.62 73 VAL A CA 1
ATOM 596 C C . VAL A 1 73 ? -17.444 -2.011 8.176 1.00 91.62 73 VAL A C 1
ATOM 598 O O . VAL A 1 73 ? -16.695 -2.484 7.320 1.00 91.62 73 VAL A O 1
ATOM 601 N N . ALA A 1 74 ? -18.126 -0.879 7.974 1.00 94.19 74 ALA A N 1
ATOM 602 C CA . ALA A 1 74 ? -18.098 -0.164 6.705 1.00 94.19 74 ALA A CA 1
ATOM 603 C C . ALA A 1 74 ? -16.696 0.360 6.359 1.00 94.19 74 ALA A C 1
ATOM 605 O O . ALA A 1 74 ? -16.283 0.248 5.211 1.00 94.19 74 ALA A O 1
ATOM 606 N N . VAL A 1 75 ? -15.939 0.889 7.328 1.00 91.81 75 VAL A N 1
ATOM 607 C CA . VAL A 1 75 ? -14.591 1.428 7.077 1.00 91.81 75 VAL A CA 1
ATOM 608 C C . VAL A 1 75 ? -13.623 0.341 6.583 1.00 91.81 75 VAL A C 1
ATOM 610 O O . VAL A 1 75 ? -13.066 0.523 5.498 1.00 91.81 75 VAL A O 1
ATOM 613 N N . PRO A 1 76 ? -13.447 -0.807 7.272 1.00 91.81 76 PRO A N 1
ATOM 614 C CA . PRO A 1 76 ? -12.634 -1.905 6.749 1.00 91.81 76 PRO A CA 1
ATOM 615 C C . PRO A 1 76 ? -13.104 -2.401 5.378 1.00 91.81 76 PRO A C 1
ATOM 617 O O . PRO A 1 76 ? -12.280 -2.606 4.487 1.00 91.81 76 PRO A O 1
ATOM 620 N N . ALA A 1 77 ? -14.419 -2.538 5.176 1.00 95.44 77 ALA A N 1
ATOM 621 C CA . ALA A 1 77 ? -14.970 -2.971 3.895 1.00 95.44 77 ALA A CA 1
ATOM 622 C C . ALA A 1 77 ? -14.640 -1.983 2.761 1.00 95.44 77 ALA A C 1
ATOM 624 O O . ALA A 1 77 ? -14.215 -2.403 1.685 1.00 95.44 77 ALA A O 1
ATOM 625 N N . MET A 1 78 ? -14.761 -0.674 3.007 1.00 96.12 78 MET A N 1
ATOM 626 C CA . MET A 1 78 ? -14.394 0.362 2.039 1.00 96.12 78 MET A CA 1
ATOM 627 C C . MET A 1 78 ? -12.899 0.350 1.723 1.00 96.12 78 MET A C 1
ATOM 629 O O . MET A 1 78 ? -12.546 0.523 0.560 1.00 96.12 78 MET A O 1
ATOM 633 N N . ILE A 1 79 ? -12.022 0.119 2.706 1.00 96.50 79 ILE A N 1
ATOM 634 C CA . ILE A 1 79 ? -10.570 0.025 2.478 1.00 96.50 79 ILE A CA 1
ATOM 635 C C . ILE A 1 79 ? -10.252 -1.150 1.547 1.00 96.50 79 ILE A C 1
ATOM 637 O O . ILE A 1 79 ? -9.555 -0.967 0.549 1.00 96.50 79 ILE A O 1
ATOM 641 N N . VAL A 1 80 ? -10.804 -2.335 1.829 1.00 97.56 80 VAL A N 1
ATOM 642 C CA . VAL A 1 80 ? -10.599 -3.534 0.999 1.00 97.56 80 VAL A CA 1
ATOM 643 C C . VAL A 1 80 ? -11.129 -3.310 -0.417 1.00 97.56 80 VAL A C 1
ATOM 645 O O . VAL A 1 80 ? -10.410 -3.552 -1.385 1.00 97.56 80 VAL A O 1
ATOM 648 N N . MET A 1 81 ? -12.351 -2.790 -0.557 1.00 98.06 81 MET A N 1
ATOM 649 C CA . MET A 1 81 ? -12.942 -2.532 -1.873 1.00 98.06 81 MET A CA 1
ATOM 650 C C . MET A 1 81 ? -12.176 -1.464 -2.653 1.00 98.06 81 MET A C 1
ATOM 652 O O . MET A 1 81 ? -11.934 -1.639 -3.843 1.00 98.06 81 MET A O 1
ATOM 656 N N . SER A 1 82 ? -11.725 -0.399 -1.989 1.00 98.00 82 SER A N 1
ATOM 657 C CA . SER A 1 82 ? -10.912 0.650 -2.616 1.00 98.00 82 SER A CA 1
ATOM 658 C C . SER A 1 82 ? -9.555 0.120 -3.077 1.00 98.00 82 SER A C 1
ATOM 660 O O . SER A 1 82 ? -9.084 0.499 -4.147 1.00 98.00 82 SER A O 1
ATOM 662 N N . TYR A 1 83 ? -8.932 -0.780 -2.310 1.00 98.00 83 TYR A N 1
ATOM 663 C CA . TYR A 1 83 ? -7.678 -1.429 -2.692 1.00 98.00 83 TYR A CA 1
ATOM 664 C C . TYR A 1 83 ? -7.848 -2.347 -3.910 1.00 98.00 83 TYR A C 1
ATOM 666 O O . TYR A 1 83 ? -7.078 -2.265 -4.863 1.00 98.00 83 TYR A O 1
ATOM 674 N N . LEU A 1 84 ? -8.884 -3.186 -3.932 1.00 98.12 84 LEU A N 1
ATOM 675 C CA . LEU A 1 84 ? -9.166 -4.032 -5.097 1.00 98.12 84 LEU A CA 1
ATOM 676 C C . LEU A 1 84 ? -9.503 -3.187 -6.331 1.00 98.12 84 LEU A C 1
ATOM 678 O O . LEU A 1 84 ? -9.002 -3.448 -7.426 1.00 98.12 84 LEU A O 1
ATOM 682 N N . PHE A 1 85 ? -10.301 -2.136 -6.146 1.00 98.06 85 PHE A N 1
ATOM 683 C CA . PHE A 1 85 ? -10.639 -1.192 -7.203 1.00 98.06 85 PHE A CA 1
ATOM 684 C C . PHE A 1 85 ? -9.396 -0.485 -7.755 1.00 98.06 85 PHE A C 1
ATOM 686 O O . PHE A 1 85 ? -9.254 -0.372 -8.971 1.00 98.06 85 PHE A O 1
ATOM 693 N N . SER A 1 86 ? -8.454 -0.071 -6.901 1.00 97.94 86 SER A N 1
ATOM 694 C CA . SER A 1 86 ? -7.230 0.600 -7.349 1.00 97.94 86 SER A CA 1
ATOM 695 C C . SER A 1 86 ? -6.340 -0.308 -8.203 1.00 97.94 86 SER A C 1
ATOM 697 O O . SER A 1 86 ? -5.772 0.172 -9.181 1.00 97.94 86 SER A O 1
ATOM 699 N N . ILE A 1 87 ? -6.284 -1.618 -7.927 1.00 97.94 87 ILE A N 1
ATOM 700 C CA . ILE A 1 87 ? -5.578 -2.595 -8.776 1.00 97.94 87 ILE A CA 1
ATOM 701 C C . ILE A 1 87 ? -6.215 -2.667 -10.166 1.00 97.94 87 ILE A C 1
ATOM 703 O O . ILE A 1 87 ? -5.507 -2.661 -11.177 1.00 97.94 87 ILE A O 1
ATOM 707 N N . VAL A 1 88 ? -7.547 -2.737 -10.230 1.00 97.94 88 VAL A N 1
ATOM 708 C CA . VAL A 1 88 ? -8.282 -2.779 -11.502 1.00 97.94 88 VAL A CA 1
ATOM 709 C C . VAL A 1 88 ? -8.053 -1.493 -12.290 1.00 97.94 88 VAL A C 1
ATOM 711 O O . VAL A 1 88 ? -7.698 -1.555 -13.465 1.00 97.94 88 VAL A O 1
ATOM 714 N N . VAL A 1 89 ? -8.180 -0.334 -11.639 1.00 97.81 89 VAL A N 1
ATOM 715 C CA . VAL A 1 89 ? -7.920 0.975 -12.250 1.00 97.81 89 VAL A CA 1
ATOM 716 C C . VAL A 1 89 ? -6.480 1.072 -12.737 1.00 97.81 89 VAL A C 1
ATOM 718 O O . VAL A 1 89 ? -6.255 1.473 -13.874 1.00 97.81 89 VAL A O 1
ATOM 721 N N . TYR A 1 90 ? -5.505 0.656 -11.931 1.00 96.62 90 TYR A N 1
ATOM 722 C CA . TYR A 1 90 ? -4.100 0.635 -12.325 1.00 96.62 90 TYR A CA 1
ATOM 723 C C . TYR A 1 90 ? -3.895 -0.211 -13.584 1.00 96.62 90 TYR A C 1
ATOM 725 O O . TYR A 1 90 ? -3.286 0.260 -14.541 1.00 96.62 90 TYR A O 1
ATOM 733 N N . LYS A 1 91 ? -4.442 -1.430 -13.643 1.00 94.62 91 LYS A N 1
ATOM 734 C CA . LYS A 1 91 ? -4.355 -2.281 -14.841 1.00 94.62 91 LYS A CA 1
ATOM 735 C C . LYS A 1 91 ? -5.034 -1.647 -16.054 1.00 94.62 91 LYS A C 1
ATOM 737 O O . LYS A 1 91 ? -4.452 -1.656 -17.132 1.00 94.62 91 LYS A O 1
ATOM 742 N N . ALA A 1 92 ? -6.224 -1.077 -15.879 1.00 95.62 92 ALA A N 1
ATOM 743 C CA . ALA A 1 92 ? -6.953 -0.408 -16.952 1.00 95.62 92 ALA A CA 1
ATOM 744 C C . ALA A 1 92 ? -6.181 0.801 -17.499 1.00 95.62 92 ALA A C 1
ATOM 746 O O . ALA A 1 92 ? -6.104 0.987 -18.712 1.00 95.62 92 ALA A O 1
ATOM 747 N N . LEU A 1 93 ? -5.564 1.590 -16.617 1.00 95.69 93 LEU A N 1
ATOM 748 C CA . LEU A 1 93 ? -4.693 2.689 -17.010 1.00 95.69 93 LEU A CA 1
ATOM 749 C C . LEU A 1 93 ? -3.478 2.158 -17.769 1.00 95.69 93 LEU A C 1
ATOM 751 O O . LEU A 1 93 ? -3.268 2.581 -18.897 1.00 95.69 93 LEU A O 1
ATOM 755 N N . ASN A 1 94 ? -2.726 1.197 -17.225 1.00 92.75 94 ASN A N 1
ATOM 756 C CA . ASN A 1 94 ? -1.565 0.636 -17.928 1.00 92.75 94 ASN A CA 1
ATOM 757 C C . ASN A 1 94 ? -1.935 0.099 -19.312 1.00 92.75 94 ASN A C 1
ATOM 759 O O . ASN A 1 94 ? -1.225 0.375 -20.271 1.00 92.75 94 ASN A O 1
ATOM 763 N N . LEU A 1 95 ? -3.068 -0.593 -19.440 1.00 91.06 95 LEU A N 1
ATOM 764 C CA . LEU A 1 95 ? -3.545 -1.080 -20.731 1.00 91.06 95 LEU A CA 1
ATOM 765 C C . LEU A 1 95 ? -3.887 0.059 -21.701 1.00 91.06 95 LEU A C 1
ATOM 767 O O . LEU A 1 95 ? -3.638 -0.060 -22.892 1.00 91.06 95 LEU A O 1
ATOM 771 N N . ARG A 1 96 ? -4.422 1.176 -21.201 1.00 92.56 96 ARG A N 1
ATOM 772 C CA . ARG A 1 96 ? -4.697 2.365 -22.016 1.00 92.56 96 ARG A CA 1
ATOM 773 C C . ARG A 1 96 ? -3.423 3.064 -22.501 1.00 92.56 96 ARG A C 1
ATOM 775 O O . ARG A 1 96 ? -3.447 3.655 -23.575 1.00 92.56 96 ARG A O 1
ATOM 782 N N . TRP A 1 97 ? -2.359 3.051 -21.700 1.00 90.69 97 TRP A N 1
ATOM 783 C CA . TRP A 1 97 ? -1.085 3.706 -22.025 1.00 90.69 97 TRP A CA 1
ATOM 784 C C . TRP A 1 97 ? -0.116 2.803 -22.801 1.00 90.69 97 TRP A C 1
ATOM 786 O O . TRP A 1 97 ? 0.829 3.306 -23.399 1.00 90.69 97 TRP A O 1
ATOM 796 N N . THR A 1 98 ? -0.339 1.488 -22.804 1.00 88.88 98 THR A N 1
ATOM 797 C CA . THR A 1 98 ? 0.492 0.519 -23.534 1.00 88.88 98 THR A CA 1
ATOM 798 C C . THR A 1 98 ? 0.028 0.421 -24.996 1.00 88.88 98 THR A C 1
ATOM 800 O O . THR A 1 98 ? -1.175 0.514 -25.253 1.00 88.88 98 THR A O 1
ATOM 803 N N . PRO A 1 99 ? 0.942 0.215 -25.966 1.00 87.56 99 PRO A N 1
ATOM 804 C CA . PRO A 1 99 ? 0.578 -0.102 -27.347 1.00 87.56 99 PRO A CA 1
ATOM 805 C C . PRO A 1 99 ? -0.327 -1.339 -27.455 1.00 87.56 99 PRO A C 1
ATOM 807 O O . PRO A 1 99 ? -0.405 -2.151 -26.532 1.00 87.56 99 PRO A O 1
ATOM 810 N N . ALA A 1 100 ? -1.002 -1.494 -28.598 1.00 87.56 100 ALA A N 1
ATOM 811 C CA . ALA A 1 100 ? -1.808 -2.682 -28.878 1.00 87.56 100 ALA A CA 1
ATOM 812 C C . ALA A 1 100 ? -0.982 -3.971 -28.691 1.00 87.56 100 ALA A C 1
ATOM 814 O O . ALA A 1 100 ? 0.210 -3.989 -28.985 1.00 87.56 100 ALA A O 1
ATOM 815 N N . PHE A 1 101 ? -1.608 -5.044 -28.196 1.00 84.31 101 PHE A N 1
ATOM 816 C CA . PHE A 1 101 ? -0.909 -6.282 -27.814 1.00 84.31 101 PHE A CA 1
ATOM 817 C C . PHE A 1 101 ? -0.188 -6.996 -28.967 1.00 84.31 101 PHE A C 1
ATOM 819 O O . PHE A 1 101 ? 0.700 -7.810 -28.728 1.00 84.31 101 PHE A O 1
ATOM 826 N N . ASP A 1 102 ? -0.598 -6.731 -30.203 1.00 87.19 102 ASP A N 1
ATOM 827 C CA . ASP A 1 102 ? 0.002 -7.236 -31.435 1.00 87.19 102 ASP A CA 1
ATOM 828 C C . ASP A 1 102 ? 1.142 -6.346 -31.956 1.00 87.19 102 ASP A C 1
ATOM 830 O O . ASP A 1 102 ? 1.849 -6.724 -32.891 1.00 87.19 102 ASP A O 1
ATOM 834 N N . SER A 1 103 ? 1.349 -5.175 -31.350 1.00 88.75 103 SER A N 1
ATOM 835 C CA . SER A 1 103 ? 2.394 -4.246 -31.746 1.00 88.75 103 SER A CA 1
ATOM 836 C C . SER A 1 103 ? 3.745 -4.646 -31.168 1.00 88.75 103 SER A C 1
ATOM 838 O O . SER A 1 103 ? 3.922 -4.840 -29.965 1.00 88.75 103 SER A O 1
ATOM 840 N N . TYR A 1 104 ? 4.756 -4.657 -32.031 1.00 85.81 104 TYR A N 1
ATOM 841 C CA . TYR A 1 104 ? 6.144 -4.829 -31.615 1.00 85.81 104 TYR A CA 1
ATOM 842 C C . TYR A 1 104 ? 6.666 -3.689 -30.724 1.00 85.81 104 TYR A C 1
ATOM 844 O O . TYR A 1 104 ? 7.650 -3.889 -30.016 1.00 85.81 104 TYR A O 1
ATOM 852 N N . ALA A 1 105 ? 5.971 -2.545 -30.679 1.00 87.62 105 ALA A N 1
ATOM 853 C CA . ALA A 1 105 ? 6.281 -1.435 -29.776 1.00 87.62 105 ALA A CA 1
ATOM 854 C C . ALA A 1 105 ? 6.097 -1.785 -28.282 1.00 87.62 105 ALA A C 1
ATOM 856 O O . ALA A 1 105 ? 6.490 -1.013 -27.414 1.00 87.62 105 ALA A O 1
ATOM 857 N N . THR A 1 106 ? 5.489 -2.933 -27.954 1.00 85.69 106 THR A N 1
ATOM 858 C CA . THR A 1 106 ? 5.463 -3.467 -26.580 1.00 85.69 106 THR A CA 1
ATOM 859 C C . THR A 1 106 ? 6.766 -4.194 -26.215 1.00 85.69 106 THR A C 1
ATOM 861 O O . THR A 1 106 ? 7.028 -4.423 -25.037 1.00 85.69 106 THR A O 1
ATOM 864 N N . VAL A 1 107 ? 7.573 -4.586 -27.209 1.00 87.75 107 VAL A N 1
ATOM 865 C CA . VAL A 1 107 ? 8.820 -5.351 -27.025 1.00 87.75 107 VAL A CA 1
ATOM 866 C C . VAL A 1 107 ? 10.050 -4.447 -27.057 1.00 87.75 107 VAL A C 1
ATOM 868 O O . VAL A 1 107 ? 11.003 -4.713 -26.331 1.00 87.75 107 VAL A O 1
ATOM 871 N N . TRP A 1 108 ? 10.040 -3.410 -27.890 1.00 87.56 108 TRP A N 1
ATOM 872 C CA . TRP A 1 108 ? 11.130 -2.445 -28.024 1.00 87.56 108 TRP A CA 1
ATOM 873 C C . TRP A 1 108 ? 10.583 -1.020 -28.100 1.00 87.56 108 TRP A C 1
ATOM 875 O O . TRP A 1 108 ? 9.478 -0.789 -28.592 1.00 87.56 108 TRP A O 1
ATOM 885 N N . ASP A 1 109 ? 11.366 -0.080 -27.588 1.00 88.31 109 ASP A N 1
ATOM 886 C CA . ASP A 1 109 ? 11.081 1.351 -27.539 1.00 88.31 109 ASP A CA 1
ATOM 887 C C . ASP A 1 109 ? 12.013 2.139 -28.479 1.00 88.31 109 ASP A C 1
ATOM 889 O O . ASP A 1 109 ? 12.807 1.570 -29.228 1.00 88.31 109 ASP A O 1
ATOM 893 N N . ASN A 1 110 ? 11.901 3.469 -28.471 1.00 88.00 110 ASN A N 1
ATOM 894 C CA . ASN A 1 110 ? 12.747 4.336 -29.299 1.00 88.00 110 ASN A CA 1
ATOM 895 C C . ASN A 1 110 ? 14.210 4.392 -28.825 1.00 88.00 110 ASN A C 1
ATOM 897 O O . ASN A 1 110 ? 15.062 4.861 -29.576 1.00 88.00 110 ASN A O 1
ATOM 901 N N . ASP A 1 111 ? 14.482 3.939 -27.601 1.00 88.00 111 ASP A N 1
ATOM 902 C CA . ASP A 1 111 ? 15.811 3.927 -26.991 1.00 88.00 111 ASP A CA 1
ATOM 903 C C . ASP A 1 111 ? 16.509 2.562 -27.155 1.00 88.00 111 ASP A C 1
ATOM 905 O O . ASP A 1 111 ? 17.647 2.386 -26.717 1.00 88.00 111 ASP A O 1
ATOM 909 N N . SER A 1 112 ? 15.855 1.604 -27.820 1.00 88.69 112 SER A N 1
ATOM 910 C CA . SER A 1 112 ? 16.398 0.280 -28.120 1.00 88.69 112 SER A CA 1
ATOM 911 C C . SER A 1 112 ? 17.512 0.371 -29.171 1.00 88.69 112 SER A C 1
ATOM 913 O O . SER A 1 112 ? 17.322 0.918 -30.261 1.00 88.69 112 SER A O 1
ATOM 915 N N . VAL A 1 113 ? 18.683 -0.196 -28.871 1.00 88.88 113 VAL A N 1
ATOM 916 C CA . VAL A 1 113 ? 19.896 -0.073 -29.697 1.00 88.88 113 VAL A CA 1
ATOM 917 C C . VAL A 1 113 ? 20.230 -1.410 -30.343 1.00 88.88 113 VAL A C 1
ATOM 919 O O . VAL A 1 113 ? 20.806 -2.284 -29.706 1.00 88.88 113 VAL A O 1
ATOM 922 N N . PHE A 1 114 ? 19.942 -1.568 -31.633 1.00 86.50 114 PHE A N 1
ATOM 923 C CA . PHE A 1 114 ? 20.271 -2.790 -32.372 1.00 86.50 114 PHE A CA 1
ATOM 924 C C . PHE A 1 114 ? 21.560 -2.625 -33.182 1.00 86.50 114 PHE A C 1
ATOM 926 O O . PHE A 1 114 ? 21.702 -1.659 -33.928 1.00 86.50 114 PHE A O 1
ATOM 933 N N . LEU A 1 115 ? 22.482 -3.588 -33.071 1.00 81.44 115 LEU A N 1
ATOM 934 C CA . LEU A 1 115 ? 23.647 -3.667 -33.959 1.00 81.44 115 LEU A CA 1
ATOM 935 C C . LEU A 1 115 ? 23.312 -4.469 -35.215 1.00 81.44 115 LEU A C 1
ATOM 937 O O . LEU A 1 115 ? 22.825 -5.607 -35.132 1.00 81.44 115 LEU A O 1
ATOM 941 N N . ASP A 1 116 ? 23.660 -3.910 -36.372 1.00 77.75 116 ASP A N 1
ATOM 942 C CA . ASP A 1 116 ? 23.626 -4.645 -37.632 1.00 77.75 116 ASP A CA 1
ATOM 943 C C . ASP A 1 116 ? 24.642 -5.790 -37.635 1.00 77.75 116 ASP A C 1
ATOM 945 O O . ASP A 1 116 ? 25.589 -5.836 -36.848 1.00 77.75 116 ASP A O 1
ATOM 949 N N . GLN A 1 117 ? 24.439 -6.773 -38.514 1.00 69.12 117 GLN A N 1
ATOM 950 C CA . GLN A 1 117 ? 25.244 -7.994 -38.502 1.00 69.12 117 GLN A CA 1
ATOM 951 C C . GLN A 1 117 ? 26.735 -7.739 -38.766 1.00 69.12 117 GLN A C 1
ATOM 953 O O . GLN A 1 117 ? 27.559 -8.440 -38.186 1.00 69.12 117 GLN A O 1
ATOM 958 N N . GLU A 1 118 ? 27.072 -6.733 -39.573 1.00 69.06 118 GLU A N 1
ATOM 959 C CA . GLU A 1 118 ? 28.456 -6.294 -39.797 1.00 69.06 118 GLU A CA 1
ATOM 960 C C . GLU A 1 118 ? 29.027 -5.609 -38.543 1.00 69.06 118 GLU A C 1
ATOM 962 O O . GLU A 1 118 ? 30.058 -6.027 -38.022 1.00 69.06 118 GLU A O 1
ATOM 967 N N . GLN A 1 119 ? 28.279 -4.669 -37.955 1.00 70.25 119 GLN A N 1
ATOM 968 C CA . GLN A 1 119 ? 28.671 -3.952 -36.735 1.00 70.25 119 GLN A CA 1
ATOM 969 C C . GLN A 1 119 ? 28.827 -4.873 -35.519 1.00 70.25 119 GLN A C 1
ATOM 971 O O . GLN A 1 119 ? 29.679 -4.636 -34.671 1.00 70.25 119 GLN A O 1
ATOM 976 N N . ALA A 1 120 ? 28.022 -5.932 -35.422 1.00 68.25 120 ALA A N 1
ATOM 977 C CA . ALA A 1 120 ? 28.123 -6.926 -34.360 1.00 68.25 120 ALA A CA 1
ATOM 978 C C . ALA A 1 120 ? 29.401 -7.772 -34.482 1.00 68.25 120 ALA A C 1
ATOM 980 O O . ALA A 1 120 ? 29.989 -8.138 -33.470 1.00 68.25 120 ALA A O 1
ATOM 981 N N . VAL A 1 121 ? 29.845 -8.087 -35.704 1.00 67.50 121 VAL A N 1
ATOM 982 C CA . VAL A 1 121 ? 31.106 -8.813 -35.933 1.00 67.50 121 VAL A CA 1
ATOM 983 C C . VAL A 1 121 ? 32.296 -7.920 -35.576 1.00 67.50 121 VAL A C 1
ATOM 985 O O . VAL A 1 121 ? 33.194 -8.365 -34.860 1.00 67.50 121 VAL A O 1
ATOM 988 N N . ASP A 1 122 ? 32.247 -6.650 -35.975 1.00 66.81 122 ASP A N 1
ATOM 989 C CA . ASP A 1 122 ? 33.289 -5.664 -35.677 1.00 66.81 122 ASP A CA 1
ATOM 990 C C . ASP A 1 122 ? 33.339 -5.296 -34.184 1.00 66.81 122 ASP A C 1
ATOM 992 O O . ASP A 1 122 ? 34.417 -5.156 -33.611 1.00 66.81 122 ASP A O 1
ATOM 996 N N . ALA A 1 123 ? 32.188 -5.235 -33.508 1.00 63.06 123 ALA A N 1
ATOM 997 C CA . ALA A 1 123 ? 32.070 -4.988 -32.067 1.00 63.06 123 ALA A CA 1
ATOM 998 C C . ALA A 1 123 ? 32.790 -6.038 -31.202 1.00 63.06 123 ALA A C 1
ATOM 1000 O O . ALA A 1 123 ? 33.193 -5.745 -30.074 1.00 63.06 123 ALA A O 1
ATOM 1001 N N . HIS A 1 124 ? 32.950 -7.260 -31.715 1.00 64.81 124 HIS A N 1
ATOM 1002 C CA . HIS A 1 124 ? 33.668 -8.349 -31.052 1.00 64.81 124 HIS A CA 1
ATOM 1003 C C . HIS A 1 124 ? 35.114 -8.511 -31.549 1.00 64.81 124 HIS A C 1
ATOM 1005 O O . HIS A 1 124 ? 35.870 -9.312 -30.991 1.00 64.81 124 HIS A O 1
ATOM 1011 N N . ALA A 1 125 ? 35.527 -7.765 -32.577 1.00 66.12 125 ALA A N 1
ATOM 1012 C CA . ALA A 1 125 ? 36.868 -7.840 -33.136 1.00 66.12 125 ALA A CA 1
ATOM 1013 C C . ALA A 1 125 ? 37.861 -7.046 -32.266 1.00 66.12 125 ALA A C 1
ATOM 1015 O O . ALA A 1 125 ? 38.099 -5.859 -32.461 1.00 66.12 125 ALA A O 1
ATOM 1016 N N . GLY A 1 126 ? 38.467 -7.722 -31.285 1.00 67.25 126 GLY A N 1
ATOM 1017 C CA . GLY A 1 126 ? 39.646 -7.216 -30.566 1.00 67.25 126 GLY A CA 1
ATOM 10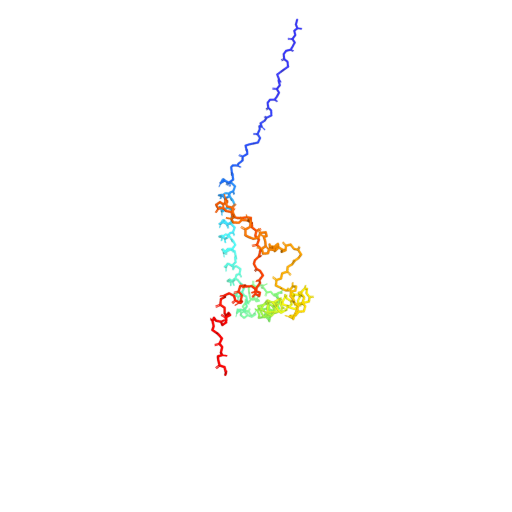18 C C . GLY A 1 126 ? 39.386 -6.423 -29.280 1.00 67.25 126 GLY A C 1
ATOM 1019 O O . GLY A 1 126 ? 40.340 -5.912 -28.695 1.00 67.25 126 GLY A O 1
ATOM 1020 N N . VAL A 1 127 ? 38.143 -6.353 -28.793 1.00 71.81 127 VAL A N 1
ATOM 1021 C CA . VAL A 1 127 ? 37.791 -5.718 -27.509 1.00 71.81 127 VAL A CA 1
ATOM 1022 C C . VAL A 1 127 ? 37.221 -6.768 -26.551 1.00 71.81 127 VAL A C 1
ATOM 1024 O O . VAL A 1 127 ? 36.349 -7.546 -26.924 1.00 71.81 127 VAL A O 1
ATOM 1027 N N . ALA A 1 128 ? 37.708 -6.800 -25.303 1.00 73.00 128 ALA A N 1
ATOM 1028 C CA . ALA A 1 128 ? 37.275 -7.782 -24.298 1.00 73.00 128 ALA A CA 1
ATOM 1029 C C . ALA A 1 128 ? 35.801 -7.619 -23.874 1.00 73.00 128 ALA A C 1
ATOM 1031 O O . ALA A 1 128 ? 35.176 -8.588 -23.443 1.00 73.00 128 ALA A O 1
ATOM 1032 N N . THR A 1 129 ? 35.247 -6.413 -24.030 1.00 74.62 129 THR A N 1
ATOM 1033 C CA . THR A 1 129 ? 33.847 -6.096 -23.731 1.00 74.62 129 THR A CA 1
ATOM 1034 C C . THR A 1 129 ? 33.238 -5.328 -24.908 1.00 74.62 129 THR A C 1
ATOM 1036 O O . THR A 1 129 ? 33.628 -4.180 -25.132 1.00 74.62 129 THR A O 1
ATOM 1039 N N . PRO A 1 130 ? 32.310 -5.926 -25.671 1.00 75.75 130 PRO A N 1
ATOM 1040 C CA . PRO A 1 130 ? 31.651 -5.250 -26.785 1.00 75.75 130 PRO A CA 1
ATOM 1041 C C . PRO A 1 130 ? 30.729 -4.116 -26.296 1.00 75.75 130 PRO A C 1
ATOM 1043 O O . PRO A 1 130 ? 30.289 -4.139 -25.141 1.00 75.75 130 PRO A O 1
ATOM 1046 N N . PRO A 1 131 ? 30.404 -3.133 -27.158 1.00 78.81 131 PRO A N 1
ATOM 1047 C CA . PRO A 1 131 ? 29.396 -2.113 -26.874 1.00 78.81 131 PRO A CA 1
ATOM 1048 C C . PRO A 1 131 ? 28.038 -2.727 -26.498 1.00 78.81 131 PRO A C 1
ATOM 1050 O O . PRO A 1 131 ? 27.614 -3.736 -27.069 1.00 78.81 131 PRO A O 1
ATOM 1053 N N . ILE A 1 132 ? 27.354 -2.101 -25.532 1.00 83.25 132 ILE A N 1
ATOM 1054 C CA . ILE A 1 132 ? 26.024 -2.530 -25.086 1.00 83.25 132 ILE A CA 1
ATOM 1055 C C . ILE A 1 132 ? 25.006 -2.312 -26.208 1.00 83.25 132 ILE A C 1
ATOM 1057 O O . ILE A 1 132 ? 24.911 -1.224 -26.771 1.00 83.25 132 ILE A O 1
ATOM 1061 N N . SER A 1 133 ? 24.288 -3.373 -26.559 1.00 87.31 133 SER A N 1
ATOM 1062 C CA . SER A 1 133 ? 23.247 -3.357 -27.582 1.00 87.31 133 SER A CA 1
ATOM 1063 C C . SER A 1 133 ? 22.232 -4.462 -27.335 1.00 87.31 133 SER A C 1
ATOM 1065 O O . SER A 1 133 ? 22.540 -5.496 -26.733 1.00 87.31 133 SER A O 1
ATOM 1067 N N . ASP A 1 134 ? 21.024 -4.236 -27.821 1.00 87.50 134 ASP A N 1
ATOM 1068 C CA . ASP A 1 134 ? 19.910 -5.155 -27.764 1.00 87.50 134 ASP A CA 1
ATOM 1069 C C . ASP A 1 134 ? 20.002 -6.179 -28.894 1.00 87.50 134 ASP A C 1
ATOM 1071 O O . ASP A 1 134 ? 20.300 -5.879 -30.055 1.00 87.50 134 ASP A O 1
ATOM 1075 N N . ILE A 1 135 ? 19.709 -7.434 -28.559 1.00 86.62 135 ILE A N 1
ATOM 1076 C CA . ILE A 1 135 ? 19.607 -8.510 -29.542 1.00 86.62 135 ILE A CA 1
ATOM 1077 C C . ILE A 1 135 ? 18.121 -8.695 -29.858 1.00 86.62 135 ILE A C 1
ATOM 1079 O O . ILE A 1 135 ? 17.351 -9.037 -28.958 1.00 86.62 135 ILE A O 1
ATOM 1083 N N . PRO A 1 136 ? 17.685 -8.528 -31.121 1.00 86.56 136 PRO A N 1
ATOM 1084 C CA . PRO A 1 136 ? 16.268 -8.570 -31.445 1.00 86.56 136 PRO A CA 1
ATOM 1085 C C . PRO A 1 136 ? 15.690 -9.965 -31.181 1.00 86.56 136 PRO A C 1
ATOM 1087 O O . PRO A 1 136 ? 16.274 -10.987 -31.564 1.00 86.56 136 PRO A O 1
ATOM 1090 N N . LEU A 1 137 ? 14.506 -10.009 -30.562 1.00 87.50 137 LEU A N 1
ATOM 1091 C CA . LEU A 1 137 ? 13.844 -11.245 -30.134 1.00 87.50 137 LEU A CA 1
ATOM 1092 C C . LEU A 1 137 ? 13.729 -12.311 -31.248 1.00 87.50 137 LEU A C 1
ATOM 1094 O O . LEU A 1 137 ? 14.023 -13.476 -30.970 1.00 87.50 137 LEU A O 1
ATOM 1098 N N . PRO A 1 138 ? 13.413 -11.974 -32.521 1.00 87.06 138 PRO A N 1
ATOM 1099 C CA . PRO A 1 138 ? 13.392 -12.957 -33.607 1.00 87.06 138 PRO A CA 1
ATOM 1100 C C . PRO A 1 138 ? 14.742 -13.651 -33.843 1.00 87.06 138 PRO A C 1
ATOM 1102 O O . PRO A 1 138 ? 14.780 -14.840 -34.170 1.00 87.06 138 PRO A O 1
ATOM 1105 N N . ARG A 1 139 ? 15.860 -12.936 -33.651 1.00 85.62 139 ARG A N 1
ATOM 1106 C CA . ARG A 1 139 ? 17.220 -13.471 -33.827 1.00 85.62 139 ARG A CA 1
ATOM 1107 C C . ARG A 1 139 ? 17.557 -14.468 -32.725 1.00 85.62 139 ARG A C 1
ATOM 1109 O O . ARG A 1 139 ? 18.044 -15.558 -33.025 1.00 85.62 139 ARG A O 1
ATOM 1116 N N . VAL A 1 140 ? 17.237 -14.130 -31.474 1.00 86.50 140 VAL A N 1
ATOM 1117 C CA . VAL A 1 140 ? 17.390 -15.042 -30.328 1.00 86.50 140 VAL A CA 1
ATOM 1118 C C . VAL A 1 140 ? 16.499 -16.269 -30.506 1.00 86.50 140 VAL A C 1
ATOM 1120 O O . VAL A 1 140 ? 16.984 -17.396 -30.408 1.00 86.50 140 VAL A O 1
ATOM 1123 N N . ASN A 1 141 ? 15.227 -16.068 -30.860 1.00 89.19 141 ASN A N 1
ATOM 1124 C CA . ASN A 1 141 ? 14.257 -17.145 -31.036 1.00 89.19 141 ASN A CA 1
ATOM 1125 C C . ASN A 1 141 ? 14.703 -18.136 -32.122 1.00 89.19 141 ASN A C 1
ATOM 1127 O O . ASN A 1 141 ? 14.743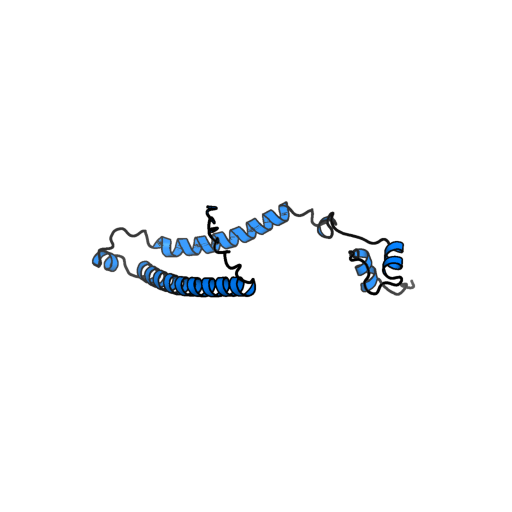 -19.339 -31.890 1.00 89.19 141 ASN A O 1
ATOM 1131 N N . ARG A 1 142 ? 15.155 -17.644 -33.284 1.00 88.12 142 ARG A N 1
ATOM 1132 C CA . ARG A 1 142 ? 15.706 -18.496 -34.352 1.00 88.12 142 ARG A CA 1
ATOM 1133 C C . ARG A 1 142 ? 16.961 -19.248 -33.910 1.00 88.12 142 ARG A C 1
ATOM 1135 O O . ARG A 1 142 ? 17.186 -20.365 -34.365 1.00 88.12 142 ARG A O 1
ATOM 1142 N N . ARG A 1 143 ? 17.800 -18.664 -33.051 1.00 86.38 143 ARG A N 1
ATOM 1143 C CA . ARG A 1 143 ? 19.038 -19.316 -32.603 1.00 86.38 143 ARG A CA 1
ATOM 1144 C C . ARG A 1 143 ? 18.793 -20.400 -31.554 1.00 86.38 143 ARG A C 1
ATOM 1146 O O . ARG A 1 143 ? 19.475 -21.425 -31.596 1.00 86.38 143 ARG A O 1
ATOM 1153 N N . LEU A 1 144 ? 17.858 -20.157 -30.638 1.00 87.06 144 LEU A N 1
ATOM 1154 C CA . LEU A 1 144 ? 17.501 -21.081 -29.561 1.00 87.06 144 LEU A CA 1
ATOM 1155 C C . LEU A 1 144 ? 16.531 -22.173 -30.028 1.00 87.06 144 LEU A C 1
ATOM 1157 O O . LEU A 1 144 ? 16.728 -23.335 -29.690 1.00 87.06 144 LEU A O 1
ATOM 1161 N N . PHE A 1 145 ? 15.526 -21.810 -30.828 1.00 87.50 145 PHE A N 1
ATOM 1162 C CA . PHE A 1 145 ? 14.398 -22.678 -31.188 1.00 87.50 145 PHE A CA 1
ATOM 1163 C C . PHE A 1 145 ? 14.286 -22.970 -32.692 1.00 87.50 145 PHE A C 1
ATOM 1165 O O . PHE A 1 145 ? 13.414 -23.730 -33.107 1.00 87.50 145 PHE A O 1
ATOM 1172 N N . GLY A 1 146 ? 15.146 -22.392 -33.536 1.00 81.62 146 GLY A N 1
ATOM 1173 C CA . GLY A 1 146 ? 15.168 -22.719 -34.960 1.00 81.62 146 GLY A CA 1
ATOM 1174 C C . GLY A 1 146 ? 15.600 -24.168 -35.189 1.00 81.62 146 GLY A C 1
ATOM 1175 O O . GLY A 1 146 ? 16.639 -24.599 -34.685 1.00 81.62 146 GLY A O 1
ATOM 1176 N N . CYS A 1 147 ? 14.810 -24.913 -35.967 1.00 70.56 147 CYS A N 1
ATOM 1177 C CA . CYS A 1 147 ? 15.149 -26.273 -36.383 1.00 70.56 147 CYS A CA 1
ATOM 1178 C C . CYS A 1 147 ? 16.534 -26.303 -37.047 1.00 70.56 147 CYS A C 1
ATOM 1180 O O . CYS A 1 147 ? 16.800 -25.550 -37.984 1.00 70.56 147 CYS A O 1
ATOM 1182 N N . ARG A 1 148 ? 17.418 -27.183 -36.562 1.00 66.50 148 ARG A N 1
ATOM 1183 C CA . ARG A 1 148 ? 18.776 -27.367 -37.104 1.00 66.50 148 ARG A CA 1
ATOM 1184 C C . ARG A 1 148 ? 18.876 -28.444 -38.189 1.00 66.50 148 ARG A C 1
ATOM 1186 O O . ARG A 1 148 ? 19.983 -28.719 -38.638 1.00 66.50 148 ARG A O 1
ATOM 1193 N N . SER A 1 149 ? 17.758 -29.007 -38.642 1.00 65.31 149 SER A N 1
ATOM 1194 C CA . SER A 1 149 ? 17.755 -30.078 -39.643 1.00 65.31 149 SER A CA 1
ATOM 1195 C C . SER A 1 149 ? 16.768 -29.762 -40.768 1.00 65.31 149 SER A C 1
ATOM 1197 O O . SER A 1 149 ? 15.655 -29.324 -40.469 1.00 65.31 149 SER A O 1
ATOM 1199 N N . PRO A 1 150 ? 17.125 -29.990 -42.045 1.00 60.53 150 PRO A N 1
ATOM 1200 C CA . PRO A 1 150 ? 16.133 -30.021 -43.104 1.00 60.53 150 PRO A CA 1
ATOM 1201 C C . PRO A 1 150 ? 15.231 -31.233 -42.865 1.00 60.53 150 PRO A C 1
ATOM 1203 O O . PRO A 1 150 ? 15.717 -32.362 -42.792 1.00 60.53 150 PRO A O 1
ATOM 1206 N N . CYS A 1 151 ? 13.924 -31.010 -42.724 1.00 57.75 151 CYS A N 1
ATOM 1207 C CA . CYS A 1 151 ? 12.961 -32.091 -42.882 1.00 57.75 151 CYS A CA 1
ATOM 1208 C C . CYS A 1 151 ? 13.042 -32.544 -44.342 1.00 57.75 151 CYS A C 1
ATOM 1210 O O . CYS A 1 151 ? 12.570 -31.847 -45.238 1.00 57.75 151 CYS A O 1
ATOM 1212 N N . SER A 1 152 ? 13.705 -33.674 -44.574 1.00 58.03 152 SER A N 1
ATOM 1213 C CA . SER A 1 152 ? 13.632 -34.412 -45.828 1.00 58.03 152 SER A CA 1
ATOM 1214 C C . SER A 1 152 ? 12.200 -34.917 -45.993 1.00 58.03 152 SER A C 1
ATOM 1216 O O . SER A 1 152 ? 11.785 -35.824 -45.267 1.00 58.03 152 SER A O 1
ATOM 1218 N N . HIS A 1 153 ? 11.455 -34.291 -46.898 1.00 49.12 153 HIS A N 1
ATOM 1219 C CA . HIS A 1 153 ? 10.305 -34.914 -47.542 1.00 49.12 153 HIS A CA 1
ATOM 1220 C C . HIS A 1 153 ? 10.772 -35.637 -48.800 1.00 49.12 153 HIS A C 1
ATOM 1222 O O . HIS A 1 153 ? 11.660 -35.081 -49.487 1.00 49.12 153 HIS A O 1
#

Secondary structure (DSSP, 8-state):
---------PPPP----HHHHHHHHHHHHHHHHHHHHHHHHHHHHHHHHHHHS-HHHHHHTT---PPPTTHHHHHHHHHHHHHHHHHHHHHHHHHHHSPPTT-GGGT--TT--BPPHHHHHHHTSS-SSPPP-BPPHHHHHHHHHS--S----

Radius of gyration: 33.47 Å; chains: 1; bounding box: 75×88×79 Å

Foldseek 3Di:
DDDDDDDDDDPDPPDDDPVRVVVVVVVVCVVCVVVVVVVVVVVVVVLVCVLPPDPVVCVVVVNDDDDDSVCSVVVVVCVVVVVVVVVVVVVVVVVVVAPDPPDCCNVDPPPAFADDPVRVVVQPPPDPDGDDHDDDPVNVCCVPPNDPDPPDD

Organism: Pythium insidiosum (NCBI:txid114742)

pLDDT: mean 84.1, std 13.24, range [42.06, 98.12]

InterPro domains:
  IPR013717 PIG-P [PF08510] (29-145)
  IPR052263 GPI Anchor Biosynthesis Protein [PTHR46346] (26-147)